Protein AF-A0A0Q7WJZ9-F1 (afdb_monomer)

Structure (mmCIF, N/CA/C/O backbone):
data_AF-A0A0Q7WJZ9-F1
#
_entry.id   AF-A0A0Q7WJZ9-F1
#
loop_
_atom_site.group_PDB
_atom_site.id
_atom_site.type_symbol
_atom_site.label_atom_id
_atom_site.label_alt_id
_atom_site.label_comp_id
_atom_site.label_asym_id
_atom_site.label_entity_id
_atom_site.label_seq_id
_atom_site.pdbx_PDB_ins_code
_atom_site.Cartn_x
_atom_site.Cartn_y
_atom_site.Cartn_z
_atom_site.occupancy
_atom_site.B_iso_or_equiv
_atom_site.auth_seq_id
_atom_site.auth_comp_id
_atom_site.auth_asym_id
_atom_site.auth_atom_id
_atom_site.pdbx_PDB_model_num
ATOM 1 N N . MET A 1 1 ? -19.933 -4.737 7.300 1.00 55.00 1 MET A N 1
ATOM 2 C CA . MET A 1 1 ? -18.919 -3.664 7.146 1.00 55.00 1 MET A CA 1
ATOM 3 C C . MET A 1 1 ? -18.279 -3.392 8.500 1.00 55.00 1 MET A C 1
ATOM 5 O O . MET A 1 1 ? -18.996 -3.439 9.491 1.00 55.00 1 MET A O 1
ATOM 9 N N . ARG A 1 2 ? -16.959 -3.153 8.566 1.00 66.50 2 ARG A N 1
ATOM 10 C CA . ARG A 1 2 ? -16.278 -2.785 9.825 1.00 66.50 2 ARG A CA 1
ATOM 11 C C . ARG A 1 2 ? -16.638 -1.334 10.213 1.00 66.50 2 ARG A C 1
ATOM 13 O O . ARG A 1 2 ? -16.832 -0.521 9.309 1.00 66.50 2 ARG A O 1
ATOM 20 N N . PRO A 1 3 ? -16.756 -1.003 11.511 1.00 61.75 3 PRO A N 1
ATOM 21 C CA . PRO A 1 3 ? -17.135 0.338 11.957 1.00 61.75 3 PRO A CA 1
ATOM 22 C C . PRO A 1 3 ? -16.077 1.388 11.582 1.00 61.75 3 PRO A C 1
ATOM 24 O O . PRO A 1 3 ? -14.912 1.245 11.938 1.00 61.75 3 PRO A O 1
ATOM 27 N N . LEU A 1 4 ? -16.504 2.457 10.898 1.00 55.81 4 LEU A N 1
ATOM 28 C CA . LEU A 1 4 ? -15.629 3.511 10.353 1.00 55.81 4 LEU A CA 1
ATOM 29 C C . LEU A 1 4 ? -14.945 4.375 11.425 1.00 55.81 4 LEU A C 1
ATOM 31 O O . LEU A 1 4 ? -13.870 4.911 11.190 1.00 55.81 4 LEU A O 1
ATOM 35 N N . HIS A 1 5 ? -15.560 4.507 12.602 1.00 62.28 5 HIS A N 1
ATOM 36 C CA . HIS A 1 5 ? -15.044 5.328 13.702 1.00 62.28 5 HIS A CA 1
ATOM 37 C C . HIS A 1 5 ? -13.959 4.620 14.525 1.00 62.28 5 HIS A C 1
ATOM 39 O O . HIS A 1 5 ? -13.295 5.247 15.350 1.00 62.28 5 HIS A O 1
ATOM 45 N N . LYS A 1 6 ? -13.796 3.303 14.356 1.00 68.38 6 LYS A N 1
ATOM 46 C CA . LYS A 1 6 ? -12.864 2.518 15.160 1.00 68.38 6 LYS A CA 1
ATOM 47 C C . LYS A 1 6 ? -11.515 2.470 14.457 1.00 68.38 6 LYS A C 1
ATOM 49 O O . LYS A 1 6 ? -11.417 1.960 13.343 1.00 68.38 6 LYS A O 1
ATOM 54 N N . LYS A 1 7 ? -10.460 2.933 15.133 1.00 68.81 7 LYS A N 1
ATOM 55 C CA . LYS A 1 7 ? -9.087 2.627 14.718 1.00 68.81 7 LYS A CA 1
ATOM 56 C C . LYS A 1 7 ? -8.887 1.116 14.846 1.00 68.81 7 LYS A C 1
ATOM 58 O O . LYS A 1 7 ? -8.977 0.567 15.943 1.00 68.81 7 LYS A O 1
ATOM 63 N N . LEU A 1 8 ? -8.716 0.447 13.711 1.00 79.75 8 LEU A N 1
ATOM 64 C CA . LEU A 1 8 ? -8.506 -0.997 13.644 1.00 79.75 8 LEU A CA 1
ATOM 65 C C . LEU A 1 8 ? -7.013 -1.281 13.805 1.00 79.75 8 LEU A C 1
ATOM 67 O O . LEU A 1 8 ? -6.193 -0.592 13.203 1.00 79.75 8 LEU A O 1
ATOM 71 N N . ASP A 1 9 ? -6.669 -2.273 14.619 1.00 82.81 9 ASP A N 1
ATOM 72 C CA . ASP A 1 9 ? -5.285 -2.691 14.830 1.00 82.81 9 ASP A CA 1
ATOM 73 C C . ASP A 1 9 ? -4.816 -3.671 13.743 1.00 82.81 9 ASP A C 1
ATOM 75 O O . ASP A 1 9 ? -5.591 -4.124 12.902 1.00 82.81 9 ASP A O 1
ATOM 79 N N . ARG A 1 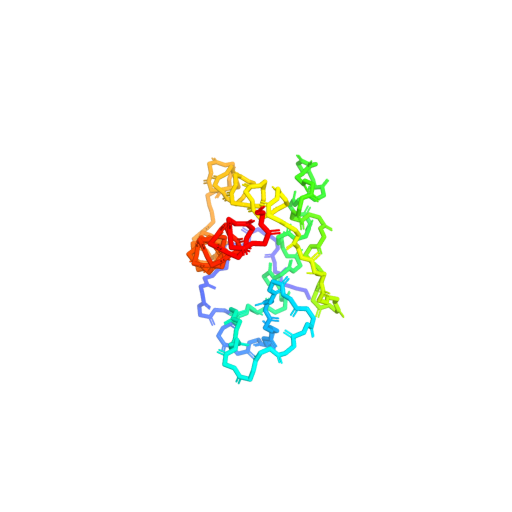10 ? -3.525 -4.020 13.758 1.00 80.06 10 ARG A N 1
ATOM 80 C CA . ARG A 1 10 ? -2.957 -4.992 12.809 1.00 80.06 10 ARG A CA 1
ATOM 81 C C . ARG A 1 10 ? -3.557 -6.391 12.981 1.00 80.06 10 ARG A C 1
ATOM 83 O O . ARG A 1 10 ? -3.785 -7.071 11.985 1.00 80.06 10 ARG A O 1
ATOM 90 N N . ALA A 1 11 ? -3.849 -6.799 14.218 1.00 83.88 11 ALA A N 1
ATOM 91 C CA . ALA A 1 11 ? -4.417 -8.112 14.523 1.00 83.88 11 ALA A CA 1
ATOM 92 C C . ALA A 1 11 ? -5.774 -8.325 13.832 1.00 83.88 11 ALA A C 1
ATOM 94 O O . ALA A 1 11 ? -6.059 -9.419 13.352 1.00 83.88 11 ALA A O 1
ATOM 95 N N . THR A 1 12 ? -6.558 -7.255 13.674 1.00 82.94 12 THR A N 1
ATOM 96 C CA . THR A 1 12 ? -7.828 -7.257 12.937 1.00 82.94 12 THR A CA 1
ATOM 97 C C . THR A 1 12 ? -7.684 -7.758 11.492 1.00 82.94 12 THR A C 1
ATOM 99 O O . THR A 1 12 ? -8.634 -8.321 10.950 1.00 82.94 12 THR A O 1
ATOM 102 N N . TYR A 1 13 ? -6.521 -7.565 10.861 1.00 82.75 13 TYR A N 1
ATOM 103 C CA . TYR A 1 13 ? -6.271 -7.927 9.460 1.00 82.75 13 TYR A CA 1
ATOM 104 C C . TYR A 1 13 ? -5.459 -9.219 9.294 1.00 82.75 13 TYR A C 1
ATOM 106 O O . TYR A 1 13 ? -5.225 -9.640 8.165 1.00 82.75 13 TYR A O 1
ATOM 114 N N . ALA A 1 14 ? -5.041 -9.869 10.386 1.00 79.19 14 ALA A N 1
ATOM 115 C CA . ALA A 1 14 ? -4.139 -11.024 10.343 1.00 79.19 14 ALA A CA 1
ATOM 116 C C . ALA A 1 14 ? -4.718 -12.243 9.597 1.00 79.19 14 ALA A C 1
ATOM 118 O O . ALA A 1 14 ? -3.965 -13.055 9.066 1.00 79.19 14 ALA A O 1
ATOM 119 N N . HIS A 1 15 ? -6.047 -12.359 9.542 1.00 81.56 15 HIS A N 1
ATOM 120 C CA . HIS A 1 15 ? -6.758 -13.457 8.876 1.00 81.56 15 HIS A CA 1
ATOM 121 C C . HIS A 1 15 ? -7.428 -13.039 7.561 1.00 81.56 15 HIS A C 1
ATOM 123 O O . HIS A 1 15 ? -8.123 -13.843 6.939 1.00 81.56 15 HIS A O 1
ATOM 129 N N . ASP A 1 16 ? -7.258 -11.784 7.142 1.00 84.75 16 ASP A N 1
ATOM 130 C CA . ASP A 1 16 ? -7.827 -11.317 5.884 1.00 84.75 16 ASP A CA 1
ATOM 131 C C . ASP A 1 16 ? -7.067 -11.923 4.699 1.00 84.75 16 ASP A C 1
ATOM 133 O O . ASP A 1 16 ? -5.856 -12.144 4.741 1.00 84.75 16 ASP A O 1
ATOM 137 N N . LYS A 1 17 ? -7.783 -12.150 3.593 1.00 84.06 17 LYS A N 1
ATOM 138 C CA . LYS A 1 17 ? -7.155 -12.566 2.338 1.00 84.06 17 LYS A CA 1
ATOM 139 C C . LYS A 1 17 ? -6.122 -11.516 1.913 1.00 84.06 17 LYS A C 1
ATOM 141 O O . LYS A 1 17 ? -6.442 -10.329 1.810 1.00 84.06 17 LYS A O 1
ATOM 146 N N . VAL A 1 18 ? -4.907 -11.976 1.631 1.00 85.88 18 VAL A N 1
ATOM 147 C CA . VAL A 1 18 ? -3.791 -11.148 1.166 1.00 85.88 18 VAL A CA 1
ATOM 148 C C . VAL A 1 18 ? -3.633 -11.223 -0.348 1.00 85.88 18 VAL A C 1
ATOM 150 O O . VAL A 1 18 ? -3.987 -12.216 -0.986 1.00 85.88 18 VAL A O 1
ATOM 153 N N . VAL A 1 19 ? -3.084 -10.159 -0.914 1.00 83.81 19 VAL A N 1
ATOM 154 C CA . VAL A 1 19 ? -2.653 -10.061 -2.308 1.00 83.81 19 VAL A CA 1
ATOM 155 C C . VAL A 1 19 ? -1.194 -9.623 -2.331 1.00 83.81 19 VAL A C 1
ATOM 157 O O . VAL A 1 19 ? -0.761 -8.854 -1.475 1.00 83.81 19 VAL A O 1
ATOM 160 N N . LYS A 1 20 ? -0.420 -10.143 -3.285 1.00 84.44 20 LYS A N 1
ATOM 161 C CA . LYS A 1 20 ? 0.987 -9.771 -3.456 1.00 84.44 20 LYS A CA 1
ATOM 162 C C . LYS A 1 20 ? 1.063 -8.544 -4.355 1.00 84.44 20 LYS A C 1
ATOM 164 O O . LYS A 1 20 ? 0.727 -8.627 -5.533 1.00 84.44 20 LYS A O 1
ATOM 169 N N . PHE A 1 21 ? 1.496 -7.424 -3.797 1.00 81.56 21 PHE A N 1
ATOM 170 C CA . PHE A 1 21 ? 1.859 -6.251 -4.575 1.00 81.56 21 PHE A CA 1
ATOM 171 C C . PHE A 1 21 ? 3.211 -6.493 -5.256 1.00 81.56 21 PHE A C 1
ATOM 173 O O . PHE A 1 21 ? 4.164 -6.887 -4.582 1.00 81.56 21 PHE A O 1
ATOM 180 N N . LYS A 1 22 ? 3.279 -6.287 -6.577 1.00 77.81 22 LYS A N 1
ATOM 181 C CA . LYS A 1 22 ? 4.484 -6.503 -7.391 1.00 77.81 22 LYS A CA 1
ATOM 182 C C . LYS A 1 22 ? 4.719 -5.331 -8.342 1.00 77.81 22 LYS A C 1
ATOM 184 O O . LYS A 1 22 ? 3.759 -4.779 -8.872 1.00 77.81 22 LYS A O 1
ATOM 189 N N . MET A 1 23 ? 5.986 -4.988 -8.584 1.00 71.50 23 MET A N 1
ATOM 190 C CA . MET A 1 23 ? 6.379 -3.906 -9.510 1.00 71.50 23 MET A CA 1
ATOM 191 C C . MET A 1 23 ? 6.259 -4.293 -10.994 1.00 71.50 23 MET A C 1
ATOM 193 O O . MET A 1 23 ? 6.176 -3.425 -11.863 1.00 71.50 23 MET A O 1
ATOM 197 N N . SER A 1 24 ? 6.284 -5.593 -11.298 1.00 65.19 24 SER A N 1
ATOM 198 C CA . SER A 1 24 ? 6.402 -6.136 -12.652 1.00 65.19 24 S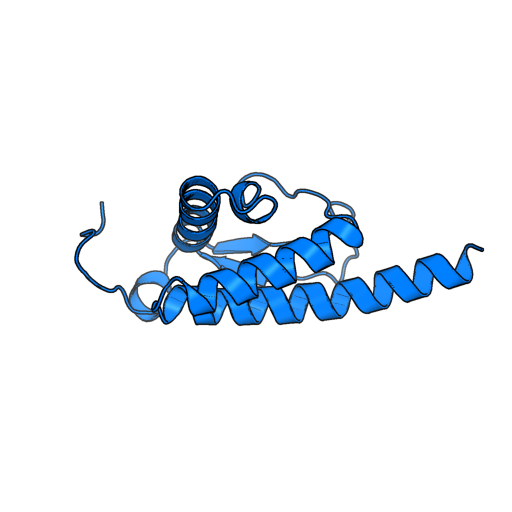ER A CA 1
ATOM 199 C C . SER A 1 24 ? 5.400 -7.269 -12.878 1.00 65.19 24 SER A C 1
ATOM 201 O O . SER A 1 24 ? 5.288 -8.179 -12.059 1.00 65.19 24 SER A O 1
ATOM 203 N N . GLN A 1 25 ? 4.717 -7.258 -14.031 1.00 53.81 25 GLN A N 1
ATOM 204 C CA . GLN A 1 25 ? 3.946 -8.416 -14.510 1.00 53.81 25 GLN A CA 1
ATOM 205 C C . GLN A 1 25 ? 4.843 -9.566 -14.976 1.00 53.81 25 GLN A C 1
ATOM 207 O O . GLN A 1 25 ? 4.416 -10.718 -14.968 1.00 53.81 25 GLN A O 1
ATOM 212 N N . ARG A 1 26 ? 6.083 -9.269 -15.392 1.00 53.09 26 ARG A N 1
ATOM 213 C CA . ARG A 1 26 ? 7.061 -10.305 -15.719 1.00 53.09 26 ARG A CA 1
ATOM 214 C C . ARG A 1 26 ? 7.548 -10.901 -14.412 1.00 53.09 26 ARG A C 1
ATOM 216 O O . ARG A 1 26 ? 8.353 -10.293 -13.706 1.00 53.09 26 ARG A O 1
ATOM 223 N N . SER A 1 27 ? 6.994 -12.066 -14.108 1.00 48.88 27 SER A N 1
ATOM 224 C CA . SER A 1 27 ? 7.444 -13.008 -13.100 1.00 48.88 27 SER A CA 1
ATOM 225 C C . SER A 1 27 ? 8.933 -13.283 -13.299 1.00 48.88 27 SER A C 1
ATOM 227 O O . SER A 1 27 ? 9.313 -14.165 -14.060 1.00 48.88 27 SER A O 1
ATOM 229 N N . TYR A 1 28 ? 9.788 -12.513 -12.636 1.00 50.62 28 TYR A N 1
ATOM 230 C CA . TYR A 1 28 ? 11.059 -13.075 -12.219 1.00 50.62 28 TYR A CA 1
ATOM 231 C C . TYR A 1 28 ? 10.708 -14.068 -11.113 1.00 50.62 28 TYR A C 1
ATOM 233 O O . TYR A 1 28 ? 9.950 -13.726 -10.204 1.00 50.62 28 TYR A O 1
ATOM 241 N N . GLU A 1 29 ? 11.173 -15.308 -11.243 1.00 50.69 29 GLU A N 1
ATOM 242 C CA . GLU A 1 29 ? 10.796 -16.444 -10.386 1.00 50.69 29 GLU A CA 1
ATOM 243 C C . GLU A 1 29 ? 11.096 -16.210 -8.888 1.00 50.69 29 GLU A C 1
ATOM 245 O O . GLU A 1 29 ? 10.593 -16.942 -8.043 1.00 50.69 29 GLU A O 1
ATOM 250 N N . GLU A 1 30 ? 11.819 -15.134 -8.557 1.00 57.56 30 GLU A N 1
ATOM 251 C CA . GLU A 1 30 ? 12.215 -14.734 -7.203 1.00 57.56 30 GLU A CA 1
ATOM 252 C C . GLU A 1 30 ? 11.513 -13.464 -6.669 1.00 57.56 30 GLU A C 1
ATOM 254 O O . GLU A 1 30 ? 11.717 -13.093 -5.513 1.00 57.56 30 GLU A O 1
ATOM 259 N N . ASP A 1 31 ? 10.676 -12.770 -7.458 1.00 68.12 31 ASP A N 1
ATOM 260 C CA . ASP A 1 31 ? 9.945 -11.595 -6.953 1.00 68.12 31 ASP A CA 1
ATOM 261 C C . ASP A 1 31 ? 8.691 -12.025 -6.180 1.00 68.12 31 ASP A C 1
ATOM 263 O O . ASP A 1 31 ? 7.582 -12.186 -6.721 1.00 68.12 31 ASP A O 1
ATOM 267 N N . ASP A 1 32 ? 8.889 -12.221 -4.880 1.00 72.06 32 ASP A N 1
ATOM 268 C CA . ASP A 1 32 ? 7.848 -12.642 -3.955 1.00 72.06 32 ASP A CA 1
ATOM 269 C C . ASP A 1 32 ? 6.825 -11.549 -3.612 1.00 72.06 32 ASP A C 1
ATOM 271 O O . ASP A 1 32 ? 5.759 -11.874 -3.071 1.00 72.06 32 ASP A O 1
ATOM 275 N N . GLY A 1 33 ? 7.079 -10.295 -4.007 1.00 81.12 33 GLY A N 1
ATOM 276 C CA . GLY A 1 33 ? 6.213 -9.146 -3.752 1.00 81.12 33 GLY A CA 1
ATOM 277 C C . GLY A 1 33 ? 6.010 -8.827 -2.267 1.00 81.12 33 GLY A C 1
ATOM 278 O O . GLY A 1 33 ? 6.565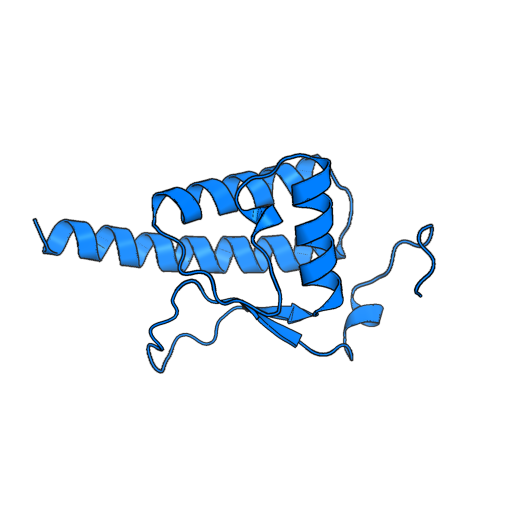 -9.467 -1.373 1.00 81.12 33 GLY A O 1
ATOM 279 N N . VAL A 1 34 ? 5.159 -7.837 -1.987 1.00 87.12 34 VAL A N 1
ATOM 280 C CA . VAL A 1 34 ? 4.728 -7.509 -0.616 1.00 87.12 34 VAL A CA 1
ATOM 281 C C . VAL A 1 34 ? 3.319 -8.050 -0.382 1.00 87.12 34 VAL A C 1
ATOM 283 O O . VAL A 1 34 ? 2.394 -7.648 -1.093 1.00 87.12 34 VAL A O 1
ATOM 28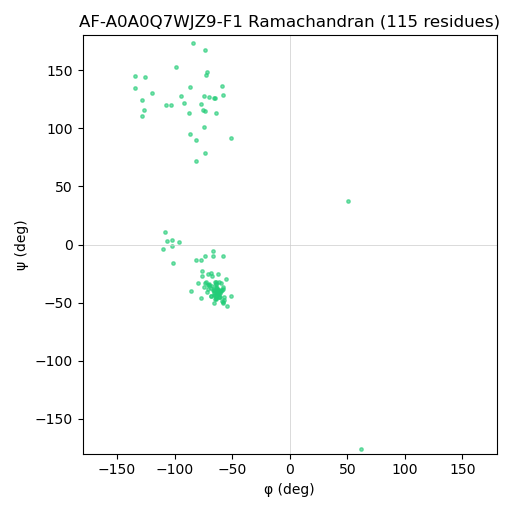6 N N . PRO A 1 35 ? 3.106 -8.953 0.592 1.00 88.31 35 PRO A N 1
ATOM 287 C CA . PRO A 1 35 ? 1.771 -9.419 0.934 1.00 88.31 35 PRO A CA 1
ATOM 288 C C . PRO A 1 35 ? 1.008 -8.328 1.694 1.00 88.31 35 PRO A C 1
ATOM 290 O O . PRO A 1 35 ? 1.344 -7.980 2.823 1.00 88.31 35 PRO A O 1
ATOM 293 N N . VAL A 1 36 ? -0.064 -7.820 1.090 1.00 88.31 36 VAL A N 1
ATOM 294 C CA . VAL A 1 36 ? -0.927 -6.792 1.681 1.00 88.31 36 VAL A CA 1
ATOM 295 C C . VAL A 1 36 ? -2.352 -7.339 1.805 1.00 88.31 36 VAL A C 1
ATOM 297 O O . VAL A 1 36 ? -2.885 -7.876 0.829 1.00 88.31 36 VAL A O 1
ATOM 300 N N . PRO A 1 37 ? -3.017 -7.226 2.971 1.00 90.88 37 PRO A N 1
ATOM 301 C CA . PRO A 1 37 ? -4.423 -7.593 3.096 1.00 90.88 37 PRO A CA 1
ATOM 302 C C . PRO A 1 37 ? -5.298 -6.788 2.130 1.00 90.88 37 PRO A C 1
ATOM 304 O O . PRO A 1 37 ? -5.161 -5.567 2.034 1.00 90.88 37 PRO A O 1
ATOM 307 N N . ILE A 1 38 ? -6.250 -7.443 1.458 1.00 88.62 38 ILE A N 1
ATOM 308 C CA . ILE A 1 38 ? -7.149 -6.789 0.489 1.00 88.62 38 ILE A CA 1
ATOM 309 C C . ILE A 1 38 ? -7.825 -5.535 1.071 1.00 88.62 38 ILE A C 1
ATOM 311 O O . ILE A 1 38 ? -7.835 -4.506 0.390 1.00 88.62 38 ILE A O 1
ATOM 315 N N . PRO A 1 39 ? -8.353 -5.547 2.315 1.00 89.31 39 PRO A N 1
ATOM 316 C CA . PRO A 1 39 ? -8.956 -4.348 2.889 1.00 89.31 39 PRO A CA 1
ATOM 317 C C . PRO A 1 39 ? -7.972 -3.185 3.032 1.00 89.31 39 PRO A C 1
ATOM 319 O O . PRO A 1 39 ? -8.374 -2.040 2.876 1.00 89.31 39 PRO A O 1
ATOM 322 N N . ILE A 1 40 ? -6.691 -3.456 3.289 1.00 89.81 40 ILE A N 1
ATOM 323 C CA . ILE A 1 40 ? -5.655 -2.423 3.376 1.00 89.81 40 ILE A CA 1
ATOM 324 C C . ILE A 1 40 ? -5.334 -1.853 1.995 1.00 89.81 40 ILE A C 1
ATOM 326 O O . ILE A 1 40 ? -5.260 -0.635 1.856 1.00 89.81 40 ILE A O 1
ATOM 330 N N . MET A 1 41 ? -5.251 -2.698 0.963 1.00 89.38 41 MET A N 1
ATOM 331 C CA . MET A 1 41 ? -5.081 -2.235 -0.420 1.00 89.38 41 MET A CA 1
ATOM 332 C C . MET A 1 41 ? -6.207 -1.271 -0.830 1.00 89.38 41 MET A C 1
ATOM 334 O O . MET A 1 41 ? -5.948 -0.189 -1.350 1.00 89.38 41 MET A O 1
ATOM 338 N N . TYR A 1 42 ? -7.462 -1.614 -0.513 1.00 88.81 42 TYR A N 1
ATOM 339 C CA . TYR A 1 42 ? -8.599 -0.724 -0.769 1.00 88.81 42 TYR A CA 1
ATOM 340 C C . TYR A 1 42 ? -8.530 0.581 0.027 1.00 88.81 42 TYR A C 1
ATOM 342 O O . TYR A 1 42 ? -8.954 1.622 -0.473 1.00 88.81 42 TYR A O 1
ATOM 350 N N . ARG A 1 43 ? -7.993 0.564 1.251 1.00 89.06 43 ARG A N 1
ATOM 351 C CA . ARG A 1 43 ? -7.787 1.800 2.017 1.00 89.06 43 ARG A CA 1
ATOM 352 C C . ARG A 1 43 ? -6.779 2.713 1.324 1.00 89.06 43 ARG A C 1
ATOM 354 O O . ARG A 1 43 ? -7.092 3.888 1.163 1.00 89.06 43 ARG A O 1
ATOM 361 N N . PHE A 1 44 ? -5.643 2.185 0.862 1.00 90.75 44 PHE A N 1
ATOM 362 C CA . PHE A 1 44 ? -4.681 2.955 0.063 1.00 90.75 44 PHE A CA 1
ATOM 363 C C . PHE A 1 44 ? -5.329 3.545 -1.192 1.00 90.75 44 PHE A C 1
ATOM 365 O O . PHE A 1 44 ? -5.220 4.748 -1.414 1.00 90.75 44 PHE A O 1
ATOM 372 N N . TYR A 1 45 ? -6.084 2.737 -1.940 1.00 89.94 45 TYR A N 1
ATOM 373 C CA . TYR A 1 45 ? -6.837 3.194 -3.109 1.00 89.94 45 TYR A CA 1
ATOM 374 C C . TYR A 1 45 ? -7.774 4.365 -2.786 1.00 89.94 45 TYR A C 1
ATOM 376 O O . TYR A 1 45 ? -7.723 5.411 -3.433 1.00 89.94 45 TYR A O 1
ATOM 384 N N . HIS A 1 46 ? -8.629 4.219 -1.771 1.00 90.25 46 HIS A N 1
ATOM 385 C CA . HIS A 1 46 ? -9.612 5.246 -1.426 1.00 90.25 46 HIS A CA 1
ATOM 386 C C . HIS A 1 46 ? -8.968 6.522 -0.883 1.00 90.25 46 HIS A C 1
ATOM 388 O O . HIS A 1 46 ? -9.440 7.613 -1.197 1.00 90.25 46 HIS A O 1
ATOM 394 N N . ILE A 1 47 ? -7.880 6.405 -0.120 1.00 90.44 47 ILE A N 1
ATOM 395 C CA . ILE A 1 47 ? -7.099 7.560 0.334 1.00 90.44 47 ILE A CA 1
ATOM 396 C C . ILE A 1 47 ? -6.460 8.261 -0.861 1.00 90.44 47 ILE A C 1
ATOM 398 O O . ILE A 1 47 ? -6.604 9.474 -0.994 1.00 90.44 47 ILE A O 1
ATOM 402 N N . GLY A 1 48 ? -5.832 7.511 -1.768 1.00 90.94 48 GLY A N 1
ATOM 403 C CA . GLY A 1 48 ? -5.243 8.088 -2.970 1.00 90.94 48 GLY A CA 1
ATOM 404 C C . GLY A 1 48 ? -6.275 8.831 -3.815 1.00 90.94 48 GLY A C 1
ATOM 405 O O . GLY A 1 48 ? -6.013 9.927 -4.292 1.00 90.94 48 GLY A O 1
ATOM 406 N N . ARG A 1 49 ? -7.503 8.311 -3.910 1.00 89.44 49 ARG A N 1
ATOM 407 C CA . ARG A 1 49 ? -8.624 9.019 -4.548 1.00 89.44 49 ARG A CA 1
ATOM 408 C C . ARG A 1 49 ? -9.057 10.282 -3.795 1.00 89.44 49 ARG A C 1
ATOM 410 O O . ARG A 1 49 ? -9.406 11.257 -4.448 1.00 89.44 49 ARG A O 1
ATOM 417 N N . ALA A 1 50 ? -9.074 10.265 -2.464 1.00 91.06 50 ALA A N 1
ATOM 418 C CA . ALA A 1 50 ? -9.538 11.389 -1.647 1.00 91.06 50 ALA A CA 1
ATOM 419 C C . ALA A 1 50 ? -8.557 12.574 -1.626 1.00 91.06 50 ALA A C 1
ATOM 421 O O . ALA A 1 50 ? -8.997 13.717 -1.550 1.00 91.06 50 ALA A O 1
ATOM 422 N N . TYR A 1 51 ? -7.253 12.299 -1.714 1.00 89.25 51 TYR A N 1
ATOM 423 C CA . TYR A 1 51 ? -6.178 13.302 -1.683 1.00 89.25 51 TYR A CA 1
ATOM 424 C C . TYR A 1 51 ? -5.497 13.510 -3.050 1.00 89.25 51 TYR A C 1
ATOM 426 O O . TYR A 1 51 ? -4.454 14.149 -3.124 1.00 89.25 51 TYR A O 1
ATOM 434 N N . ASP A 1 52 ? -6.073 12.952 -4.120 1.00 89.12 52 ASP A N 1
ATOM 435 C CA . ASP A 1 52 ? -5.545 12.946 -5.497 1.00 89.12 52 ASP A CA 1
ATOM 436 C C . ASP A 1 52 ? -4.079 12.476 -5.646 1.00 89.12 52 ASP A C 1
ATOM 438 O O . ASP A 1 52 ? -3.312 12.949 -6.489 1.00 89.12 52 ASP A O 1
ATOM 442 N N . LEU A 1 53 ? -3.700 11.472 -4.852 1.00 90.00 53 LEU A N 1
ATOM 443 C CA . LEU A 1 53 ? -2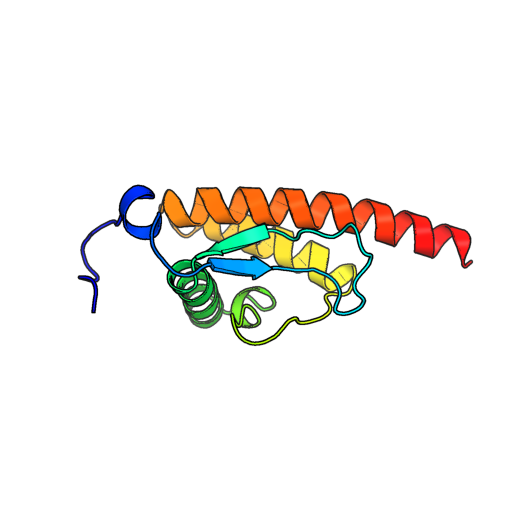.411 10.786 -4.956 1.00 90.00 53 LEU A CA 1
ATOM 444 C C . LEU A 1 53 ? -2.458 9.847 -6.172 1.00 90.00 53 LEU A C 1
ATOM 446 O O . LEU A 1 53 ? -3.287 8.931 -6.258 1.00 90.00 53 LEU A O 1
ATOM 450 N N . HIS A 1 54 ? -1.615 10.137 -7.157 1.00 87.56 54 HIS A N 1
ATOM 451 C CA . HIS A 1 54 ? -1.681 9.612 -8.512 1.00 87.56 54 HIS A CA 1
ATOM 452 C C . HIS A 1 54 ? -1.317 8.136 -8.639 1.00 87.56 54 HIS A C 1
ATOM 454 O O . HIS A 1 54 ? -1.947 7.436 -9.431 1.00 87.56 54 HIS A O 1
ATOM 460 N N . GLN A 1 55 ? -0.333 7.659 -7.888 1.00 86.88 55 GLN A N 1
ATOM 461 C CA . GLN A 1 55 ? 0.088 6.260 -7.903 1.00 86.88 55 GLN A CA 1
ATOM 462 C C . GLN A 1 55 ? -0.759 5.415 -6.955 1.00 86.88 55 GLN A C 1
ATOM 464 O O . GLN A 1 55 ? -1.187 4.318 -7.316 1.00 86.88 55 GLN A O 1
ATOM 469 N N . LEU A 1 56 ? -1.102 5.939 -5.777 1.00 86.56 56 LEU A N 1
ATOM 470 C CA . LEU A 1 56 ? -1.931 5.215 -4.810 1.00 86.56 56 LEU A CA 1
ATOM 471 C C . LEU A 1 56 ? -3.353 4.952 -5.312 1.00 86.56 56 LEU A C 1
ATOM 473 O O . LEU A 1 56 ? -3.915 3.897 -5.020 1.00 86.56 56 LEU A O 1
ATOM 477 N N . LYS A 1 57 ? -3.936 5.837 -6.132 1.00 84.69 57 LYS A N 1
ATOM 478 C CA . LYS A 1 57 ? -5.241 5.564 -6.765 1.00 84.69 57 LYS A CA 1
ATOM 479 C C . LYS A 1 57 ? -5.210 4.417 -7.785 1.00 84.69 57 LYS A C 1
ATOM 481 O O . LYS A 1 57 ? -6.277 3.969 -8.197 1.00 84.69 57 LYS A O 1
ATOM 486 N N . ASN A 1 58 ? -4.028 3.916 -8.149 1.00 80.19 58 ASN A N 1
ATOM 487 C CA . ASN A 1 58 ? -3.856 2.750 -9.020 1.00 80.19 58 ASN A CA 1
ATOM 488 C C . ASN A 1 58 ? -3.644 1.443 -8.234 1.00 80.19 58 ASN A C 1
ATOM 490 O O . ASN A 1 58 ? -3.461 0.389 -8.842 1.00 80.19 58 ASN A O 1
ATOM 494 N N . PHE A 1 59 ? -3.688 1.475 -6.894 1.00 78.56 59 PHE A N 1
ATOM 495 C CA . PHE A 1 59 ? -3.577 0.282 -6.049 1.00 78.56 59 PHE A CA 1
ATOM 496 C C . PHE A 1 59 ? -4.867 -0.543 -6.098 1.00 78.56 59 PHE A C 1
ATOM 498 O O . PHE A 1 59 ? -5.704 -0.507 -5.199 1.00 78.56 59 PHE A O 1
ATOM 505 N N . SER A 1 60 ? -5.046 -1.306 -7.172 1.00 70.88 60 SER A N 1
ATOM 506 C CA . SER A 1 60 ? -6.148 -2.253 -7.295 1.00 70.88 60 SER A CA 1
ATOM 507 C C . SER A 1 60 ? -5.690 -3.646 -6.855 1.00 70.88 60 SER A C 1
ATOM 509 O O . SER A 1 60 ? -4.729 -4.175 -7.406 1.00 70.88 60 SER A O 1
ATOM 511 N N . PRO A 1 61 ? -6.395 -4.324 -5.931 1.00 67.69 61 PRO A N 1
ATOM 512 C CA . PRO A 1 61 ? -6.069 -5.703 -5.557 1.00 67.69 61 PRO A CA 1
ATOM 513 C C . PRO A 1 61 ? -6.299 -6.713 -6.695 1.00 67.69 61 PRO A C 1
ATOM 515 O O . PRO A 1 61 ? -6.014 -7.897 -6.523 1.00 67.69 61 PRO A O 1
ATOM 518 N N . ARG A 1 62 ? -6.867 -6.276 -7.828 1.00 65.19 62 ARG A N 1
ATOM 519 C CA . ARG A 1 62 ? -7.160 -7.110 -9.000 1.00 65.19 62 ARG A CA 1
ATOM 520 C C . ARG A 1 62 ? -6.142 -6.958 -10.123 1.00 65.19 62 ARG A C 1
ATOM 522 O O . ARG A 1 62 ? -6.134 -7.792 -11.020 1.00 65.19 62 ARG A O 1
ATOM 529 N N . GLU A 1 63 ? -5.320 -5.914 -10.094 1.00 59.09 63 GLU A N 1
ATOM 530 C CA . GLU A 1 63 ? -4.469 -5.552 -11.222 1.00 59.09 63 GLU A CA 1
ATOM 531 C C . GLU A 1 63 ? -3.027 -5.400 -10.756 1.00 59.09 63 GLU A C 1
ATOM 533 O O . GLU A 1 63 ? -2.717 -4.646 -9.838 1.00 59.09 63 GLU A O 1
ATOM 538 N N . CYS A 1 64 ? -2.139 -6.152 -11.399 1.00 55.16 64 CYS A N 1
ATOM 539 C CA . CYS A 1 64 ? -0.711 -5.934 -11.278 1.00 55.16 64 CYS A CA 1
ATOM 540 C C . CYS A 1 64 ? -0.339 -4.879 -12.320 1.00 55.16 64 CYS A C 1
ATOM 542 O O . CYS A 1 64 ? -0.164 -5.201 -13.499 1.00 55.16 64 CYS A O 1
ATOM 544 N N . SER A 1 65 ? -0.295 -3.619 -11.901 1.00 55.97 65 SER A N 1
ATOM 545 C CA . SER A 1 65 ? 0.158 -2.517 -12.745 1.00 55.97 65 SER A CA 1
ATOM 546 C C . SER A 1 65 ? 1.680 -2.572 -12.808 1.00 55.97 65 SER A C 1
ATOM 548 O O . SER A 1 65 ? 2.335 -2.538 -11.771 1.00 55.97 65 SER A O 1
ATOM 550 N N . ALA A 1 66 ? 2.257 -2.704 -14.001 1.00 58.94 66 ALA A N 1
ATOM 551 C CA . ALA A 1 66 ? 3.693 -2.502 -14.160 1.00 58.94 66 ALA A CA 1
ATOM 552 C C . ALA A 1 66 ? 4.002 -1.026 -13.865 1.00 58.94 66 ALA A C 1
ATOM 554 O O . ALA A 1 66 ? 3.373 -0.144 -14.449 1.00 58.94 66 ALA A O 1
ATOM 555 N N . ILE A 1 67 ? 4.927 -0.764 -12.943 1.00 68.81 67 ILE A N 1
ATOM 556 C CA . ILE A 1 67 ? 5.278 0.594 -12.508 1.00 68.81 67 ILE A CA 1
ATOM 557 C C . ILE A 1 67 ? 6.655 0.928 -13.089 1.00 68.81 67 ILE A C 1
ATOM 559 O O . ILE A 1 67 ? 7.624 0.221 -12.825 1.00 68.81 67 ILE A O 1
ATOM 563 N N . ASP A 1 68 ? 6.752 1.982 -13.905 1.00 71.75 68 ASP A N 1
ATOM 564 C CA . ASP A 1 68 ? 8.040 2.480 -14.406 1.00 71.75 68 ASP A CA 1
ATOM 565 C C . ASP A 1 68 ? 8.844 3.214 -13.313 1.00 71.75 68 ASP A C 1
ATOM 567 O O . ASP A 1 68 ? 8.329 3.542 -12.246 1.00 71.75 68 ASP A O 1
ATOM 571 N N . PHE A 1 69 ? 10.129 3.486 -13.559 1.00 70.50 69 PHE A N 1
ATOM 572 C CA . PHE A 1 69 ? 11.020 4.084 -12.553 1.00 70.50 69 PHE A CA 1
ATOM 573 C C . PHE A 1 69 ? 10.535 5.447 -12.018 1.00 70.50 69 PHE A C 1
ATOM 575 O O . PHE A 1 69 ? 10.695 5.741 -10.832 1.00 70.50 69 PHE A O 1
ATOM 582 N N . ILE A 1 70 ? 9.933 6.288 -12.864 1.00 76.50 70 ILE A N 1
ATOM 583 C CA . ILE A 1 70 ? 9.400 7.594 -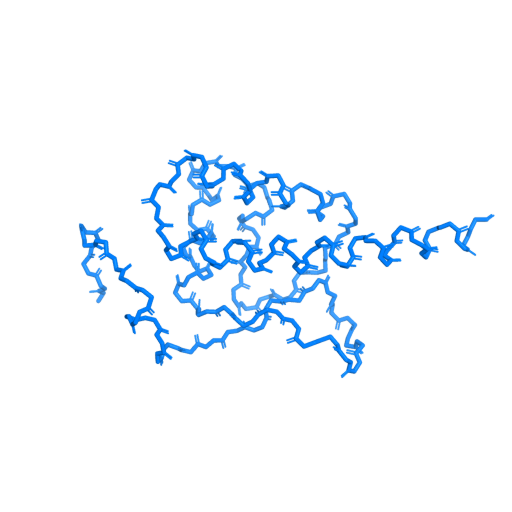12.441 1.00 76.50 70 ILE A CA 1
ATOM 584 C C . ILE A 1 70 ? 8.195 7.376 -11.522 1.00 76.50 70 ILE A C 1
ATOM 586 O O . ILE A 1 70 ? 8.108 7.976 -10.449 1.00 76.50 70 ILE A O 1
ATOM 590 N N . SER A 1 71 ? 7.314 6.458 -11.905 1.00 81.31 71 SER A N 1
ATOM 591 C CA . SER A 1 71 ? 6.141 6.053 -11.139 1.00 81.31 71 SER A CA 1
ATOM 592 C C . SER A 1 71 ? 6.519 5.398 -9.807 1.00 81.31 71 SER A C 1
ATOM 594 O O . SER A 1 71 ? 5.822 5.606 -8.819 1.00 81.31 71 SER A O 1
ATOM 596 N N . MET A 1 72 ? 7.654 4.690 -9.730 1.00 83.44 72 MET A N 1
ATOM 597 C CA . MET A 1 72 ? 8.198 4.153 -8.473 1.00 83.44 72 MET A CA 1
ATOM 598 C C . MET A 1 72 ? 8.589 5.270 -7.498 1.00 83.44 72 MET A C 1
ATOM 600 O O . MET A 1 72 ? 8.221 5.219 -6.325 1.00 83.44 72 MET A O 1
ATOM 604 N N . ASN A 1 73 ? 9.309 6.293 -7.968 1.00 86.25 73 ASN A N 1
ATOM 605 C CA . ASN A 1 73 ? 9.700 7.421 -7.115 1.00 86.25 73 ASN A CA 1
ATOM 606 C C . ASN A 1 73 ? 8.483 8.231 -6.661 1.00 86.25 73 ASN A C 1
ATOM 608 O O . ASN A 1 73 ? 8.403 8.616 -5.496 1.00 86.25 73 ASN A O 1
ATOM 612 N N . LEU A 1 74 ? 7.517 8.445 -7.560 1.00 89.44 74 LEU A N 1
ATOM 613 C CA . LEU A 1 74 ? 6.266 9.112 -7.213 1.00 89.44 74 LEU A CA 1
ATOM 614 C C . LEU A 1 74 ? 5.470 8.303 -6.182 1.00 89.44 74 LEU A C 1
ATOM 616 O O . LEU A 1 74 ? 4.958 8.871 -5.224 1.00 89.44 74 LEU A O 1
ATOM 620 N N . LEU A 1 75 ? 5.423 6.976 -6.321 1.00 89.88 75 LEU A N 1
ATOM 621 C CA . LEU A 1 75 ? 4.757 6.107 -5.357 1.00 89.88 75 LEU A CA 1
ATOM 622 C C . LEU A 1 75 ? 5.405 6.178 -3.967 1.00 89.88 75 LEU A C 1
ATOM 624 O O . LEU A 1 75 ? 4.690 6.247 -2.971 1.00 89.88 75 LEU A O 1
ATOM 628 N N . ILE A 1 76 ? 6.739 6.181 -3.888 1.00 91.56 76 ILE A N 1
ATOM 629 C CA . ILE A 1 76 ? 7.452 6.364 -2.614 1.00 91.56 76 ILE A CA 1
ATOM 630 C C . ILE A 1 76 ? 7.054 7.699 -1.979 1.00 91.56 76 ILE A C 1
ATOM 632 O O . ILE A 1 76 ? 6.667 7.717 -0.814 1.00 91.56 76 ILE A O 1
ATOM 636 N N . ALA A 1 77 ? 7.097 8.791 -2.747 1.00 92.31 77 ALA A N 1
ATOM 637 C CA . ALA A 1 77 ? 6.751 10.118 -2.248 1.00 92.31 77 ALA A CA 1
ATOM 638 C C . ALA A 1 77 ? 5.295 10.192 -1.755 1.00 92.31 77 ALA A C 1
ATOM 640 O O . ALA A 1 77 ? 5.020 10.776 -0.711 1.00 92.31 77 ALA A O 1
ATOM 641 N N . GLU A 1 78 ? 4.357 9.563 -2.464 1.00 93.56 78 GLU A N 1
ATOM 642 C CA . GLU A 1 78 ? 2.951 9.511 -2.052 1.00 93.56 78 GLU A CA 1
ATOM 643 C C . GLU A 1 78 ? 2.727 8.669 -0.790 1.00 93.56 78 GLU A C 1
ATOM 645 O O . GLU A 1 78 ? 1.909 9.037 0.053 1.00 93.56 78 GLU A O 1
ATOM 650 N N . LEU A 1 79 ? 3.452 7.557 -0.631 1.00 92.75 79 LEU A N 1
ATOM 651 C CA . LEU A 1 79 ? 3.415 6.742 0.588 1.00 92.75 79 LEU A CA 1
ATOM 652 C C . LEU A 1 79 ? 4.008 7.495 1.789 1.00 92.75 79 LEU A C 1
ATOM 654 O O . LEU A 1 79 ? 3.457 7.424 2.888 1.00 92.75 79 LEU A O 1
ATOM 658 N N . GLU A 1 80 ? 5.089 8.250 1.582 1.00 92.75 80 GLU A N 1
ATOM 659 C CA . GLU A 1 80 ? 5.687 9.118 2.603 1.00 92.75 80 GLU A CA 1
ATOM 660 C C . GLU A 1 80 ? 4.728 10.267 2.979 1.00 92.75 80 GLU A C 1
ATOM 662 O O . GLU A 1 80 ? 4.478 10.491 4.164 1.00 92.75 80 GLU A O 1
ATOM 667 N N . ALA A 1 81 ? 4.083 10.913 2.002 1.00 90.31 81 ALA A N 1
ATOM 668 C CA . ALA A 1 81 ? 3.073 11.947 2.247 1.00 90.31 81 ALA A CA 1
ATOM 669 C C . ALA A 1 81 ? 1.844 11.405 2.999 1.00 90.31 81 ALA A C 1
ATOM 671 O O . ALA A 1 81 ? 1.309 12.059 3.895 1.00 90.31 81 ALA A O 1
ATOM 672 N N . LEU A 1 82 ? 1.399 10.183 2.684 1.00 90.19 82 LEU A N 1
ATOM 673 C CA . LEU A 1 82 ? 0.285 9.538 3.380 1.00 90.19 82 LEU A CA 1
ATOM 674 C C . LEU A 1 82 ? 0.559 9.392 4.880 1.00 90.19 82 LEU A C 1
ATOM 676 O O . LEU A 1 82 ? -0.349 9.608 5.684 1.00 90.19 82 LEU A O 1
ATOM 680 N N . ARG A 1 83 ? 1.801 9.072 5.260 1.00 87.56 83 ARG A N 1
ATOM 681 C CA . ARG A 1 83 ? 2.220 8.964 6.664 1.00 87.56 83 ARG A CA 1
ATOM 682 C C . ARG A 1 83 ? 2.130 10.302 7.404 1.00 87.56 83 ARG A C 1
ATOM 684 O O . ARG A 1 83 ? 1.819 10.311 8.594 1.00 87.56 83 ARG A O 1
ATOM 691 N N . GLU A 1 84 ? 2.392 11.416 6.725 1.00 87.12 84 GLU A N 1
ATOM 692 C CA . GLU A 1 84 ? 2.250 12.760 7.303 1.00 87.12 84 GLU A CA 1
ATOM 693 C C . GLU A 1 84 ? 0.779 13.178 7.432 1.00 87.12 84 GLU A C 1
ATOM 695 O O . GLU A 1 84 ? 0.389 13.802 8.419 1.00 87.12 84 GLU A O 1
ATOM 700 N N . LEU A 1 85 ? -0.054 12.794 6.461 1.00 86.75 85 LEU A N 1
ATOM 701 C CA . LEU A 1 85 ? -1.471 13.161 6.402 1.00 86.75 85 LEU A CA 1
ATOM 702 C C . LEU A 1 85 ? -2.359 12.311 7.322 1.00 86.75 85 LEU A C 1
ATOM 704 O O . LEU A 1 85 ? -3.376 12.794 7.826 1.00 86.75 85 LEU A O 1
ATOM 708 N N . ILE A 1 86 ? -2.017 11.034 7.522 1.00 85.69 86 ILE A N 1
ATOM 709 C CA . ILE A 1 86 ? -2.885 10.054 8.180 1.00 85.69 86 ILE A CA 1
ATOM 710 C C . ILE A 1 86 ? -2.141 9.350 9.313 1.00 85.69 86 ILE A C 1
ATOM 712 O O . ILE A 1 86 ? -1.295 8.484 9.110 1.00 85.69 86 ILE A O 1
ATOM 716 N N . ASN A 1 87 ? -2.554 9.641 10.548 1.00 85.50 87 ASN A N 1
ATOM 717 C CA . ASN A 1 87 ? -2.050 8.961 11.741 1.00 85.50 87 ASN A CA 1
ATOM 718 C C . ASN A 1 87 ? -2.759 7.605 11.976 1.00 85.50 87 ASN A C 1
ATOM 720 O O . ASN A 1 87 ? -3.591 7.459 12.889 1.00 85.50 87 ASN A O 1
ATOM 724 N N . ASP A 1 88 ? -2.439 6.626 11.122 1.00 87.69 88 ASP A N 1
ATOM 725 C CA . ASP A 1 88 ? -2.912 5.238 11.178 1.00 87.69 88 ASP A CA 1
ATOM 726 C C . ASP A 1 88 ? -1.736 4.249 11.168 1.00 87.69 88 ASP A C 1
ATOM 728 O O . ASP A 1 88 ? -0.994 4.127 10.194 1.00 87.69 88 ASP A O 1
ATOM 732 N N . SER A 1 89 ? -1.578 3.503 12.262 1.00 89.75 89 SER A N 1
ATOM 733 C CA . SER A 1 89 ? -0.446 2.589 12.449 1.00 89.75 89 SER A CA 1
ATOM 734 C C . SER A 1 89 ? -0.456 1.383 11.510 1.00 89.75 89 SER A C 1
ATOM 736 O O . SER A 1 89 ? 0.601 0.811 11.246 1.00 89.75 89 SER A O 1
ATOM 738 N N . VAL A 1 90 ? -1.624 0.979 11.003 1.00 90.75 90 VAL A N 1
ATOM 739 C CA . VAL A 1 90 ? -1.736 -0.141 10.066 1.00 90.75 90 VAL A CA 1
ATOM 740 C C . VAL A 1 90 ? -1.302 0.309 8.678 1.00 90.75 90 VAL A C 1
ATOM 742 O O . VAL A 1 90 ? -0.503 -0.377 8.046 1.00 90.75 90 VAL A O 1
ATOM 745 N N . LEU A 1 91 ? -1.777 1.471 8.227 1.00 90.69 91 LEU A N 1
ATOM 746 C CA . LEU A 1 91 ? -1.356 2.042 6.948 1.00 90.69 91 LEU A CA 1
ATOM 747 C C . LEU A 1 91 ? 0.135 2.357 6.940 1.00 90.69 91 LEU A C 1
ATOM 749 O O . LEU A 1 91 ? 0.798 2.002 5.975 1.00 90.69 91 LEU A O 1
ATOM 753 N N . ASN A 1 92 ? 0.671 2.914 8.026 1.00 92.19 92 ASN A N 1
ATOM 754 C CA . ASN A 1 92 ? 2.106 3.176 8.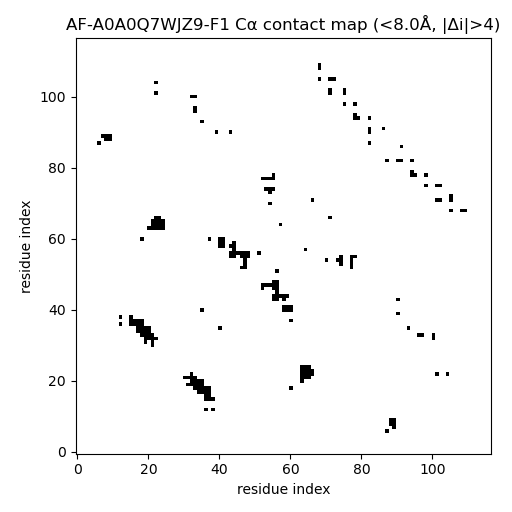129 1.00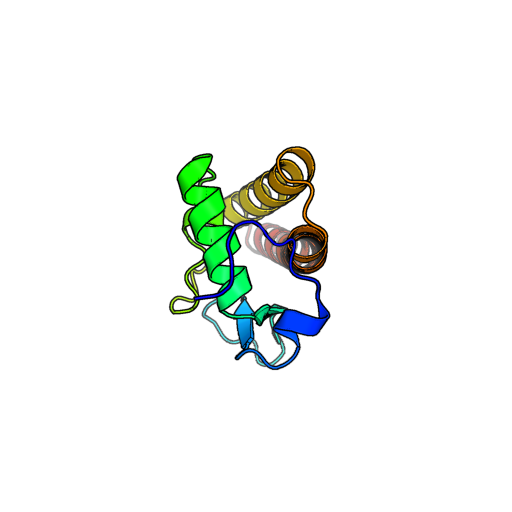 92.19 92 ASN A CA 1
ATOM 755 C C . ASN A 1 92 ? 2.919 1.879 8.034 1.00 92.19 92 ASN A C 1
ATOM 757 O O . ASN A 1 92 ? 3.853 1.803 7.250 1.00 92.19 92 ASN A O 1
ATOM 761 N N . HIS A 1 93 ? 2.510 0.819 8.739 1.00 92.94 93 HIS A N 1
ATOM 762 C CA . HIS A 1 93 ? 3.214 -0.464 8.692 1.00 92.94 93 HIS A CA 1
ATOM 763 C C . HIS A 1 93 ? 3.298 -1.061 7.280 1.00 92.94 93 HIS A C 1
ATOM 765 O O . HIS A 1 93 ? 4.370 -1.487 6.855 1.00 92.94 93 HIS A O 1
ATOM 771 N N . TYR A 1 94 ? 2.175 -1.114 6.560 1.00 91.75 94 TYR A N 1
ATOM 772 C CA . TYR A 1 94 ? 2.176 -1.637 5.192 1.00 91.75 94 TYR A CA 1
ATOM 773 C C . TYR A 1 94 ? 2.819 -0.653 4.208 1.00 91.75 94 TYR A C 1
ATOM 775 O O . TYR A 1 94 ? 3.472 -1.086 3.266 1.00 91.75 94 TYR A O 1
ATOM 783 N N . GLY A 1 95 ? 2.682 0.654 4.439 1.00 92.06 95 GLY A N 1
ATOM 784 C CA . GLY A 1 95 ? 3.331 1.698 3.652 1.00 92.06 95 GLY A CA 1
ATOM 785 C C . GLY A 1 95 ? 4.852 1.598 3.713 1.00 92.06 95 GLY A C 1
ATOM 786 O O . GLY A 1 95 ? 5.491 1.596 2.667 1.00 92.06 95 GLY A O 1
ATOM 787 N N . ASP A 1 96 ? 5.422 1.401 4.903 1.00 93.38 96 ASP A N 1
ATOM 788 C CA . ASP A 1 96 ? 6.864 1.213 5.094 1.00 93.38 96 ASP A CA 1
ATOM 789 C C . ASP A 1 96 ? 7.368 -0.032 4.338 1.00 93.38 96 ASP A C 1
ATOM 791 O O . ASP A 1 96 ? 8.348 0.040 3.598 1.00 93.38 96 ASP A O 1
ATOM 795 N N . GLN A 1 97 ? 6.647 -1.160 4.426 1.00 92.12 97 GLN A N 1
ATOM 796 C CA . GLN A 1 97 ? 6.990 -2.377 3.671 1.00 92.12 97 GLN A CA 1
ATOM 797 C C . GLN A 1 97 ? 6.979 -2.151 2.153 1.00 92.12 97 GLN A C 1
ATOM 799 O O . GLN A 1 97 ? 7.837 -2.673 1.437 1.00 92.12 97 GLN A O 1
ATOM 804 N N . LEU A 1 98 ? 6.003 -1.387 1.658 1.00 90.50 98 LEU A N 1
ATOM 805 C CA . LEU A 1 98 ? 5.890 -1.038 0.246 1.00 90.50 98 LEU A CA 1
ATOM 806 C C . LEU A 1 98 ? 7.018 -0.099 -0.187 1.00 90.50 98 LEU 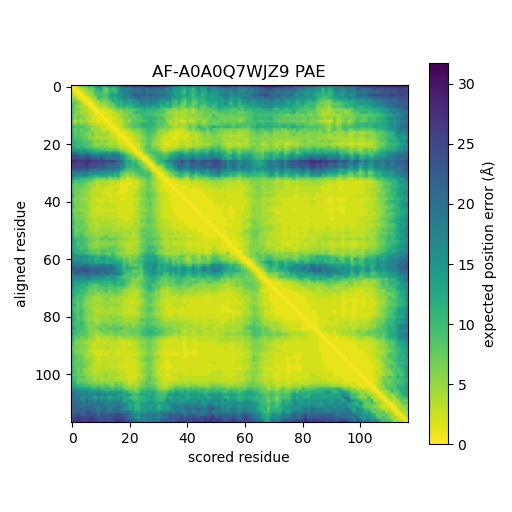A C 1
ATOM 808 O O . LEU A 1 98 ? 7.623 -0.342 -1.227 1.00 90.50 98 LEU A O 1
ATOM 812 N N . ILE A 1 99 ? 7.344 0.921 0.611 1.00 91.44 99 ILE A N 1
ATOM 813 C CA . ILE A 1 99 ? 8.464 1.836 0.353 1.00 91.44 99 ILE A CA 1
ATOM 814 C C . ILE A 1 99 ? 9.776 1.050 0.243 1.00 91.44 99 ILE A C 1
ATOM 816 O O . ILE A 1 99 ? 10.498 1.207 -0.743 1.00 91.44 99 ILE A O 1
ATOM 820 N N . ASP A 1 100 ? 10.069 0.173 1.204 1.00 90.88 100 ASP A N 1
ATOM 821 C CA . ASP A 1 100 ? 11.298 -0.631 1.216 1.00 90.88 100 ASP A CA 1
ATOM 822 C C . ASP A 1 100 ? 11.383 -1.579 0.017 1.00 90.88 100 ASP A C 1
ATOM 824 O O . ASP A 1 100 ? 12.453 -1.812 -0.553 1.00 90.88 100 ASP A O 1
ATOM 828 N N . TYR A 1 101 ? 10.251 -2.148 -0.389 1.00 87.75 101 TYR A N 1
ATOM 829 C CA . TYR A 1 101 ? 10.167 -2.969 -1.588 1.00 87.75 101 TYR A CA 1
ATOM 830 C C . TYR A 1 101 ? 10.428 -2.147 -2.859 1.00 87.75 101 TYR A C 1
ATOM 832 O O . TYR A 1 101 ? 11.313 -2.497 -3.639 1.00 87.75 101 TYR A O 1
ATOM 840 N N . VAL A 1 102 ? 9.749 -1.010 -3.035 1.00 86.75 102 VAL A N 1
ATOM 841 C CA . VAL A 1 102 ? 9.921 -0.143 -4.213 1.00 86.75 102 VAL A CA 1
ATOM 842 C C . VAL A 1 102 ? 11.358 0.386 -4.302 1.00 86.75 102 VAL A C 1
ATOM 844 O O . VAL A 1 102 ? 11.950 0.353 -5.379 1.00 86.75 102 VAL A O 1
ATOM 847 N N . LYS A 1 103 ? 11.961 0.809 -3.180 1.00 87.19 103 LYS A N 1
ATOM 848 C CA . LYS A 1 103 ? 13.357 1.289 -3.129 1.00 87.19 103 LYS A CA 1
ATOM 849 C C . LYS A 1 103 ? 14.356 0.214 -3.569 1.00 87.19 103 LYS A C 1
ATOM 851 O O . LYS A 1 103 ? 15.303 0.522 -4.288 1.00 87.19 103 LYS A O 1
ATOM 856 N N . ARG A 1 104 ? 14.143 -1.054 -3.199 1.00 84.00 104 ARG A N 1
ATOM 857 C CA . ARG A 1 104 ? 14.995 -2.167 -3.660 1.00 84.00 104 ARG A CA 1
ATOM 858 C C . ARG A 1 104 ? 14.884 -2.392 -5.171 1.00 84.00 104 ARG A C 1
ATOM 860 O O . ARG A 1 104 ? 15.903 -2.576 -5.832 1.00 84.00 104 ARG A O 1
ATOM 867 N N . HIS A 1 105 ? 13.676 -2.313 -5.727 1.00 77.94 105 HIS A N 1
ATOM 868 C CA . HIS A 1 105 ? 13.446 -2.503 -7.165 1.00 77.94 105 HIS A CA 1
ATOM 869 C C . HIS A 1 105 ? 13.859 -1.302 -8.034 1.00 77.94 105 HIS A C 1
ATOM 871 O O . HIS A 1 105 ? 14.235 -1.482 -9.198 1.00 77.94 105 HIS A O 1
ATOM 877 N N . SER A 1 106 ? 13.843 -0.081 -7.495 1.00 72.44 106 SER A N 1
ATOM 878 C CA . SER A 1 106 ? 14.273 1.113 -8.231 1.00 72.44 106 SER A CA 1
ATOM 879 C C . SER A 1 106 ? 15.792 1.138 -8.462 1.00 72.44 106 SER A C 1
ATOM 881 O O . SER A 1 106 ? 16.244 1.553 -9.532 1.00 72.44 106 SER A O 1
ATOM 883 N N . ILE A 1 107 ? 16.585 0.623 -7.512 1.00 66.00 107 ILE A N 1
ATOM 884 C CA . ILE A 1 107 ? 18.049 0.481 -7.631 1.00 66.00 107 ILE A CA 1
ATOM 885 C C . ILE A 1 107 ? 18.427 -0.505 -8.748 1.00 66.00 107 ILE A C 1
ATOM 887 O O . ILE A 1 107 ? 19.317 -0.216 -9.556 1.00 66.00 107 ILE A O 1
ATOM 891 N N . ASP A 1 108 ? 17.729 -1.640 -8.835 1.00 60.53 108 ASP A N 1
ATOM 892 C CA . ASP A 1 108 ? 17.932 -2.625 -9.907 1.00 60.53 108 ASP A CA 1
ATOM 893 C C . ASP A 1 108 ? 17.560 -2.028 -11.278 1.00 60.53 108 ASP A C 1
ATOM 895 O O . ASP A 1 108 ? 18.333 -2.082 -12.236 1.00 60.53 108 ASP A O 1
ATOM 899 N N . SER A 1 109 ? 16.426 -1.325 -11.351 1.00 59.81 109 SER A N 1
ATOM 900 C CA . SER A 1 109 ? 15.968 -0.669 -12.585 1.00 59.81 109 SER A CA 1
ATOM 901 C C . SER A 1 109 ? 16.955 0.391 -13.098 1.00 59.81 109 SER A C 1
ATOM 903 O O . SER A 1 109 ? 17.242 0.441 -14.296 1.00 59.81 109 SER A O 1
ATOM 905 N N . LYS A 1 110 ? 17.538 1.202 -12.201 1.00 57.31 110 LYS A N 1
ATOM 906 C CA . LYS A 1 110 ? 18.573 2.192 -12.551 1.00 57.31 110 LYS A CA 1
ATOM 907 C C . LYS A 1 110 ? 19.841 1.527 -13.094 1.00 57.31 110 LYS A C 1
ATOM 909 O O . LYS A 1 110 ? 20.403 2.002 -14.078 1.00 57.31 110 LYS A O 1
ATOM 914 N N . SER A 1 111 ? 20.268 0.420 -12.488 1.00 58.78 111 SER A N 1
ATOM 915 C CA . SER A 1 111 ? 21.447 -0.338 -12.930 1.00 58.78 111 SER A CA 1
ATOM 916 C C . SER A 1 111 ? 21.271 -0.892 -14.350 1.00 58.78 111 SER A C 1
ATOM 918 O O . SER A 1 111 ? 22.189 -0.813 -15.164 1.00 58.78 111 SER A O 1
ATOM 920 N N . ARG A 1 112 ? 20.067 -1.367 -14.692 1.00 56.91 112 ARG A N 1
ATOM 921 C CA . ARG A 1 112 ? 19.741 -1.873 -16.039 1.00 56.91 112 ARG A CA 1
ATOM 922 C C . ARG A 1 112 ? 19.683 -0.778 -17.108 1.00 56.91 112 ARG A C 1
ATOM 924 O O . ARG A 1 112 ? 20.094 -1.025 -18.240 1.00 56.91 112 ARG A O 1
ATOM 931 N N . MET A 1 113 ? 19.216 0.427 -16.762 1.00 57.41 113 MET A N 1
ATOM 932 C CA . MET A 1 113 ? 19.228 1.569 -17.689 1.00 57.41 113 MET A CA 1
ATOM 933 C C . MET A 1 113 ? 20.650 1.991 -18.072 1.00 57.41 113 MET A C 1
ATOM 935 O O . MET A 1 113 ? 20.881 2.335 -19.224 1.00 57.41 113 MET A O 1
ATOM 939 N N . ILE A 1 114 ? 21.602 1.936 -17.134 1.00 57.88 114 ILE A N 1
ATOM 940 C CA . ILE A 1 114 ? 23.003 2.311 -17.388 1.00 57.88 114 ILE A CA 1
ATOM 941 C C . ILE A 1 114 ? 23.705 1.282 -18.288 1.00 57.88 114 ILE A C 1
ATOM 943 O O . ILE A 1 114 ? 24.527 1.660 -19.109 1.00 57.88 114 ILE A O 1
ATOM 947 N N . LEU A 1 115 ? 23.372 -0.006 -18.163 1.00 51.78 115 LEU A N 1
ATOM 948 C CA . LEU A 1 115 ? 23.970 -1.079 -18.972 1.00 51.78 115 LEU A CA 1
ATOM 949 C C . LEU A 1 115 ? 23.421 -1.168 -20.406 1.00 51.78 115 LEU A C 1
ATOM 951 O O . LEU A 1 115 ? 23.982 -1.891 -21.224 1.00 51.78 115 LEU A O 1
ATOM 955 N N . SER A 1 116 ? 22.312 -0.485 -20.697 1.00 51.56 116 SER A N 1
ATOM 956 C CA . SER A 1 116 ? 21.647 -0.510 -22.010 1.00 51.56 116 SER A CA 1
ATOM 957 C C . SER A 1 116 ? 21.937 0.739 -22.859 1.00 51.56 116 SER A C 1
ATOM 959 O O . SER A 1 116 ? 21.337 0.888 -23.924 1.00 51.56 116 SER A O 1
ATOM 961 N N . ALA A 1 117 ? 22.795 1.638 -22.366 1.00 46.97 117 ALA A N 1
ATOM 962 C CA . ALA A 1 117 ? 23.220 2.882 -23.011 1.00 46.97 117 ALA A CA 1
ATOM 963 C C . ALA A 1 117 ? 24.665 2.762 -23.509 1.00 46.97 117 ALA A C 1
ATOM 965 O O . ALA A 1 117 ? 24.948 3.331 -24.586 1.00 46.97 117 ALA A O 1
#

Solvent-accessible surface area (backbone atoms only — not comparable to full-atom values): 6933 Å² total; per-residue (Å²): 134,82,68,86,89,55,90,70,59,62,75,79,47,71,82,50,67,63,39,65,50,47,61,53,74,73,76,53,98,78,71,75,52,50,80,39,35,46,73,57,36,50,48,46,18,53,48,13,59,75,72,68,34,76,53,39,49,62,45,45,87,88,52,72,58,66,55,52,71,70,51,44,54,52,35,41,53,48,46,55,50,44,53,76,74,43,98,43,75,49,58,44,54,56,39,51,56,48,40,57,49,47,56,58,52,44,56,54,52,53,55,54,56,64,78,75,109

pLDDT: mean 78.42, std 13.6, range [46.97, 93.56]

Radius of gyration: 14.8 Å; Cα contacts (8 Å, |Δi|>4): 120; chains: 1; bounding box: 43×30×38 Å

Sequence (117 aa):
MRPLHKKLDRATYAHDKVVKFKMSQRSYEEDDGVPVPIPIMYRFYHIGRAYDLHQLKNFSPRECSAIDFISMNLLIAELEALRELINDSVLNHYGDQLIDYVKRHSIDSKSRMILSA

Foldseek 3Di:
DPDPPDQDDPVNQPPADWAFADQDPPDPVPCRHQTDHQVLLVVQLVVCVVVVLPLSVVSHSVDRDNADLVSLVSLLVSLVVCVVVDPHPNSVVSSVVSNVSSVVVSVVNVVVVVVVD

Mean predicted aligned error: 7.87 Å

Secondary structure (DSSP, 8-state):
---TTS---SGGGTTSPEEEE-S-SS--TT---EEEEHHHHHHHHHHHHHTT-TTGGG--TT------HHHHHHHHHHHHHHHHH---HHHHHHHHHHHHHHHHHHHHHHHHHHHT-

Nearest PDB structures (foldseek):
  5ffd-assembly1_A  TM=9.238E-01  e=6.051E+00  Synechocystis sp. PCC 6803
  6bu9-assembly1_A  TM=4.083E-01  e=6.576E-01  Drosophila melanogaster
  5fej-assembly2_B  TM=8.949E-01  e=9.655E+00  Synechocystis sp. PCC 6803
  5fej-assembly4_D  TM=6.051E-01  e=8.591E+00  Synechocystis sp. PCC 6803